Protein AF-A0A917G2N6-F1 (afdb_monomer)

Solvent-accessible surface area (backbone atoms only — not comparable to full-atom values): 6715 Å² total; per-residue (Å²): 136,83,85,80,80,82,81,55,69,66,61,52,52,50,52,52,50,52,54,51,48,50,51,52,58,74,59,59,48,90,64,76,80,54,59,70,58,30,43,68,67,53,48,27,62,74,70,71,50,55,70,68,60,51,50,56,48,73,67,39,89,88,47,63,62,48,65,92,86,46,75,30,26,40,42,70,51,46,55,42,47,49,60,66,76,42,73,59,52,79,81,73,37,91,81,58,61,68,66,67,62,52,58,62,70,57,84,130

pLDDT: mean 80.1, std 15.18, range [38.69, 97.69]

Organism: NCBI:txid1911548

Structure (mmCIF, N/CA/C/O backbone):
data_AF-A0A917G2N6-F1
#
_entry.id   AF-A0A917G2N6-F1
#
loop_
_atom_site.group_PDB
_atom_site.id
_atom_site.type_symbol
_atom_site.label_atom_id
_atom_site.label_alt_id
_atom_site.label_comp_id
_atom_site.label_asym_id
_atom_site.label_entity_id
_atom_site.label_seq_id
_atom_site.pdbx_PDB_ins_code
_atom_site.Cartn_x
_atom_site.Cartn_y
_atom_site.Cartn_z
_atom_site.occupancy
_atom_site.B_iso_or_equiv
_atom_site.auth_seq_id
_atom_site.auth_comp_id
_atom_site.auth_asym_id
_atom_site.auth_atom_id
_atom_site.pdbx_PDB_model_num
ATOM 1 N N . MET A 1 1 ? 30.198 -4.473 -51.205 1.00 38.69 1 MET A N 1
ATOM 2 C CA . MET A 1 1 ? 30.108 -5.479 -50.125 1.00 38.69 1 MET A CA 1
ATOM 3 C C . MET A 1 1 ? 28.800 -5.264 -49.388 1.00 38.69 1 MET A C 1
ATOM 5 O O . MET A 1 1 ? 28.558 -4.146 -48.959 1.00 38.69 1 MET A O 1
ATOM 9 N N . MET A 1 2 ? 27.953 -6.289 -49.297 1.00 42.75 2 MET A N 1
ATOM 10 C CA . MET A 1 2 ? 26.771 -6.292 -48.429 1.00 42.75 2 MET A CA 1
ATOM 11 C C . MET A 1 2 ? 27.174 -6.951 -47.110 1.00 42.75 2 MET A C 1
ATOM 13 O O . MET A 1 2 ? 27.600 -8.103 -47.112 1.00 42.75 2 MET A O 1
ATOM 17 N N . PHE A 1 3 ? 27.080 -6.212 -46.006 1.00 59.25 3 PHE A N 1
ATOM 18 C CA . PHE A 1 3 ? 27.220 -6.774 -44.666 1.00 59.25 3 PHE A CA 1
ATOM 19 C C . PHE A 1 3 ? 25.995 -7.651 -44.386 1.00 59.25 3 PHE A C 1
ATOM 21 O O . PHE A 1 3 ? 24.884 -7.143 -44.256 1.00 59.25 3 PHE A O 1
ATOM 28 N N . GLN A 1 4 ? 26.189 -8.968 -44.325 1.00 51.22 4 GLN A N 1
ATOM 29 C CA . GLN A 1 4 ? 25.181 -9.884 -43.800 1.00 51.22 4 GLN A CA 1
ATOM 30 C C . GLN A 1 4 ? 25.294 -9.882 -42.276 1.00 51.22 4 GLN A C 1
ATOM 32 O O . GLN A 1 4 ? 26.212 -10.470 -41.710 1.00 51.22 4 GLN A O 1
ATOM 37 N N . VAL A 1 5 ? 24.378 -9.179 -41.612 1.00 66.69 5 VAL A N 1
ATOM 38 C CA . VAL A 1 5 ? 24.200 -9.295 -40.163 1.00 66.69 5 VAL A CA 1
ATOM 39 C C . VAL A 1 5 ? 23.408 -10.576 -39.916 1.00 66.69 5 VAL A C 1
ATOM 41 O O . VAL A 1 5 ? 22.213 -10.634 -40.200 1.00 66.69 5 VAL A O 1
ATOM 44 N N . ASN A 1 6 ? 24.079 -11.622 -39.432 1.00 62.69 6 ASN A N 1
ATOM 45 C CA . ASN A 1 6 ? 23.399 -12.799 -38.899 1.00 62.69 6 ASN A CA 1
ATOM 46 C C . ASN A 1 6 ? 22.798 -12.418 -37.545 1.00 62.69 6 ASN A C 1
ATOM 48 O O . ASN A 1 6 ? 23.515 -12.269 -36.558 1.00 62.69 6 ASN A O 1
ATOM 52 N N . PHE A 1 7 ? 21.484 -12.213 -37.516 1.00 63.09 7 PHE A N 1
ATOM 53 C CA . PHE A 1 7 ? 20.746 -12.000 -36.279 1.00 63.09 7 PHE A CA 1
ATOM 54 C C . PHE A 1 7 ? 20.542 -13.350 -35.597 1.00 63.09 7 PHE A C 1
ATOM 56 O O . PHE A 1 7 ? 19.665 -14.113 -35.995 1.00 63.09 7 PHE A O 1
ATOM 63 N N . ASP A 1 8 ? 21.367 -13.648 -34.594 1.00 79.44 8 ASP A N 1
ATOM 64 C CA . ASP A 1 8 ? 21.149 -14.780 -33.697 1.00 79.44 8 ASP A CA 1
ATOM 65 C C . ASP A 1 8 ? 19.978 -14.452 -32.745 1.00 79.44 8 ASP A C 1
ATOM 67 O O . ASP A 1 8 ? 20.088 -13.526 -31.929 1.00 79.44 8 ASP A O 1
ATOM 71 N N . PRO A 1 9 ? 18.840 -15.167 -32.837 1.00 78.81 9 PRO A N 1
ATOM 72 C CA . PRO A 1 9 ? 17.681 -14.918 -31.986 1.00 78.81 9 PRO A CA 1
ATOM 73 C C . PRO A 1 9 ? 17.969 -15.104 -30.494 1.00 78.81 9 PRO A C 1
ATOM 75 O O . PRO A 1 9 ? 17.303 -14.477 -29.667 1.00 78.81 9 PRO A O 1
ATOM 78 N N . GLU A 1 10 ? 18.939 -15.948 -30.137 1.00 81.19 10 GLU A N 1
ATOM 79 C CA . GLU A 1 10 ? 19.245 -16.228 -28.735 1.00 81.19 10 GLU A CA 1
ATOM 80 C C . GLU A 1 10 ? 20.061 -15.090 -28.110 1.00 81.19 10 GLU A C 1
ATOM 82 O O . GLU A 1 10 ? 19.742 -14.631 -27.013 1.00 81.19 10 GLU A O 1
ATOM 87 N N . MET A 1 11 ? 21.002 -14.520 -28.868 1.00 79.75 11 MET A N 1
ATOM 88 C CA . MET A 1 11 ? 21.713 -13.296 -28.484 1.00 79.75 11 MET A CA 1
ATOM 89 C C . MET A 1 11 ? 20.744 -12.120 -28.284 1.00 79.75 11 MET A C 1
ATOM 91 O O . MET A 1 11 ? 20.858 -11.377 -27.313 1.00 79.75 11 MET A O 1
ATOM 95 N N . LEU A 1 12 ? 19.738 -11.972 -29.155 1.00 82.31 12 LEU A N 1
ATOM 96 C CA . LEU A 1 12 ? 18.715 -10.932 -29.002 1.00 82.31 12 LEU A CA 1
ATOM 97 C C . LEU A 1 12 ? 17.886 -11.122 -27.722 1.00 82.31 12 LEU A C 1
ATOM 99 O O . LEU A 1 12 ? 17.619 -10.157 -27.009 1.00 82.31 12 LEU A O 1
ATOM 103 N N . ARG A 1 13 ? 17.481 -12.359 -27.410 1.00 83.94 13 ARG A N 1
ATOM 104 C CA . ARG A 1 13 ? 16.753 -12.662 -26.167 1.00 83.94 13 ARG A CA 1
ATOM 105 C C . ARG A 1 13 ? 17.580 -12.351 -24.933 1.00 83.94 13 ARG A C 1
ATOM 107 O O . ARG A 1 13 ? 17.017 -11.870 -23.952 1.00 83.94 13 ARG A O 1
ATOM 114 N N . GLN A 1 14 ? 18.876 -12.636 -24.980 1.00 85.44 14 GLN A N 1
ATOM 115 C CA . GLN A 1 14 ? 19.784 -12.337 -23.887 1.00 85.44 14 GLN A CA 1
ATOM 116 C C . GLN A 1 14 ? 19.892 -10.825 -23.663 1.00 85.44 14 GLN A C 1
ATOM 118 O O . GLN A 1 14 ? 19.616 -10.375 -22.556 1.00 85.44 14 GLN A O 1
ATOM 123 N N . ILE A 1 15 ? 20.139 -10.047 -24.721 1.00 83.94 15 ILE A N 1
ATOM 124 C CA . ILE A 1 15 ? 20.204 -8.578 -24.647 1.00 83.94 15 ILE A CA 1
ATOM 125 C C . ILE A 1 15 ? 18.894 -7.999 -24.095 1.00 83.94 15 ILE A C 1
ATOM 127 O O . ILE A 1 15 ? 18.910 -7.169 -23.194 1.00 83.94 15 ILE A O 1
ATOM 131 N N . ILE A 1 16 ? 17.736 -8.473 -24.571 1.00 82.50 16 ILE A N 1
ATOM 132 C CA . ILE A 1 16 ? 16.434 -8.010 -24.066 1.00 82.50 16 ILE A CA 1
ATOM 133 C C . ILE A 1 16 ? 16.267 -8.330 -22.573 1.00 82.50 16 ILE A C 1
ATOM 135 O O . ILE A 1 16 ? 15.766 -7.495 -21.826 1.00 82.50 16 ILE A O 1
ATOM 139 N N . ARG A 1 17 ? 16.658 -9.528 -22.116 1.00 84.50 17 ARG A N 1
ATOM 140 C CA . ARG A 1 17 ? 16.567 -9.897 -20.692 1.00 84.50 17 ARG A CA 1
ATOM 141 C C . ARG A 1 17 ? 17.500 -9.066 -19.826 1.00 84.50 17 ARG A C 1
ATOM 143 O O . ARG A 1 17 ? 17.089 -8.674 -18.740 1.00 84.50 17 ARG A O 1
ATOM 150 N N . GLU A 1 18 ? 18.720 -8.821 -20.284 1.00 83.12 18 GLU A N 1
ATOM 151 C CA . GLU A 1 18 ? 19.714 -8.024 -19.565 1.00 83.12 18 GLU A CA 1
ATOM 152 C C . GLU A 1 18 ? 19.230 -6.581 -19.404 1.00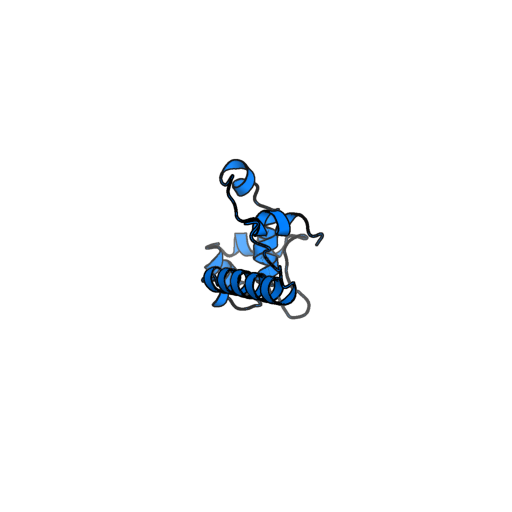 83.12 18 GLU A C 1
ATOM 154 O O . GLU A 1 18 ? 19.155 -6.094 -18.280 1.00 83.12 18 GLU A O 1
ATOM 159 N N . GLU A 1 19 ? 18.762 -5.949 -20.482 1.00 79.94 19 GLU A N 1
ATOM 160 C CA . GLU A 1 19 ? 18.206 -4.590 -20.442 1.00 79.94 19 GLU A CA 1
ATOM 161 C C . GLU A 1 19 ? 16.936 -4.507 -19.582 1.00 79.94 19 GLU A C 1
ATOM 163 O O . GLU A 1 19 ? 16.771 -3.581 -18.793 1.00 79.94 19 GLU A O 1
ATOM 168 N N . LEU A 1 20 ? 16.039 -5.499 -19.666 1.00 75.38 20 LEU A N 1
ATOM 169 C CA . LEU A 1 20 ? 14.855 -5.551 -18.800 1.00 75.38 20 LEU A CA 1
ATOM 170 C C . LEU A 1 20 ? 15.232 -5.713 -17.326 1.00 75.38 20 LEU A C 1
ATOM 172 O O . LEU A 1 20 ? 14.606 -5.089 -16.474 1.00 75.38 20 LEU A O 1
ATOM 176 N N . THR A 1 21 ? 16.231 -6.539 -17.022 1.00 75.69 21 THR A N 1
ATOM 177 C CA . THR A 1 21 ? 16.705 -6.749 -15.649 1.00 75.69 21 THR A CA 1
ATOM 178 C C . THR A 1 21 ? 17.350 -5.478 -15.112 1.00 75.69 21 THR A C 1
ATOM 180 O O . THR A 1 21 ? 16.979 -5.042 -14.031 1.00 75.69 21 THR A O 1
ATOM 183 N N . ALA A 1 22 ? 18.211 -4.825 -15.894 1.00 74.19 22 ALA A N 1
ATOM 184 C CA . ALA A 1 22 ? 18.833 -3.557 -15.526 1.00 74.19 22 ALA A CA 1
ATOM 185 C C . ALA A 1 22 ? 17.789 -2.457 -15.288 1.00 74.19 22 ALA A C 1
ATOM 187 O O . ALA A 1 22 ? 17.855 -1.756 -14.285 1.00 74.19 22 ALA A O 1
ATOM 188 N N . ILE A 1 23 ? 16.760 -2.361 -16.137 1.00 68.88 23 ILE A N 1
ATOM 189 C CA . ILE A 1 23 ? 15.641 -1.436 -15.917 1.00 68.88 23 ILE A CA 1
ATOM 190 C C . ILE A 1 23 ? 14.893 -1.788 -14.629 1.00 68.88 23 ILE A C 1
ATOM 192 O O . ILE A 1 23 ? 14.550 -0.890 -13.873 1.00 68.88 23 ILE A O 1
ATOM 196 N N . LEU A 1 24 ? 14.620 -3.065 -14.353 1.00 65.62 24 LEU A N 1
ATOM 197 C CA . LEU A 1 24 ? 13.937 -3.479 -13.121 1.00 65.62 24 LEU A CA 1
ATOM 198 C C . LEU A 1 24 ? 14.777 -3.210 -11.864 1.00 65.62 24 LEU A C 1
ATOM 200 O O . LEU A 1 24 ? 14.210 -2.850 -10.836 1.00 65.62 24 LEU A O 1
ATOM 204 N N . GLU A 1 25 ? 16.099 -3.348 -11.951 1.00 65.75 25 GLU A N 1
ATOM 205 C CA . GLU A 1 25 ? 17.051 -3.064 -10.874 1.00 65.75 25 GLU A CA 1
ATOM 206 C C . GLU A 1 25 ? 17.261 -1.556 -10.663 1.00 65.75 25 GLU A C 1
ATOM 208 O O . GLU A 1 25 ? 17.271 -1.093 -9.528 1.00 65.75 25 GLU A O 1
ATOM 213 N N . GLU A 1 26 ? 17.340 -0.750 -11.722 1.00 60.84 26 GLU A N 1
ATOM 214 C CA . GLU A 1 26 ? 17.381 0.718 -11.625 1.00 60.84 26 GLU A CA 1
ATOM 215 C C . GLU A 1 26 ? 16.039 1.304 -11.166 1.00 60.84 26 GLU A C 1
ATOM 217 O O . GLU A 1 26 ? 15.985 2.326 -10.480 1.00 60.84 26 GLU A O 1
ATOM 222 N N . GLN A 1 27 ? 14.937 0.642 -11.523 1.00 56.03 27 GLN A N 1
ATOM 223 C CA . GLN A 1 27 ? 13.593 0.917 -11.023 1.00 56.03 27 GLN A CA 1
ATOM 224 C C . GLN A 1 27 ? 13.311 0.186 -9.704 1.00 56.03 27 GLN A C 1
ATOM 226 O O . GLN A 1 27 ? 12.162 0.236 -9.250 1.00 56.03 27 GLN A O 1
ATOM 231 N N . ALA A 1 28 ? 14.308 -0.460 -9.071 1.00 50.91 28 ALA A N 1
ATOM 232 C CA . ALA A 1 28 ? 14.213 -0.957 -7.700 1.00 50.91 28 ALA A CA 1
ATOM 233 C C . ALA A 1 28 ? 14.156 0.250 -6.758 1.00 50.91 28 ALA A C 1
ATOM 235 O O . ALA A 1 28 ? 15.108 0.725 -6.149 1.00 50.91 28 ALA A O 1
ATOM 236 N N . ASN A 1 29 ? 12.959 0.802 -6.763 1.00 51.59 29 ASN A N 1
ATOM 237 C CA . ASN A 1 29 ? 12.480 1.992 -6.117 1.00 51.59 29 ASN A CA 1
ATOM 238 C C . ASN A 1 29 ? 12.710 1.847 -4.594 1.00 51.59 29 ASN A C 1
ATOM 240 O O . ASN A 1 29 ? 12.586 0.733 -4.080 1.00 51.59 29 ASN A O 1
ATOM 244 N N . PRO A 1 30 ? 12.900 2.930 -3.818 1.00 50.91 30 PRO A N 1
ATOM 245 C CA . PRO A 1 30 ? 12.859 2.934 -2.340 1.00 50.91 30 PRO A CA 1
ATOM 246 C C . PRO A 1 30 ? 11.596 2.314 -1.688 1.00 50.91 30 PRO A C 1
ATOM 248 O O . PRO A 1 30 ? 11.445 2.325 -0.473 1.00 50.91 30 PRO A O 1
ATOM 251 N N . TYR A 1 31 ? 10.678 1.766 -2.483 1.00 47.12 31 TYR A N 1
ATOM 252 C CA . TYR A 1 31 ? 9.505 1.004 -2.073 1.00 47.12 31 TYR A CA 1
ATOM 253 C C . TYR A 1 31 ? 9.862 -0.400 -1.558 1.00 47.12 31 TYR A C 1
ATOM 255 O O . TYR A 1 31 ? 9.019 -1.021 -0.917 1.00 47.12 31 TYR A O 1
ATOM 263 N N . TYR A 1 32 ? 11.081 -0.897 -1.810 1.00 52.59 32 TYR A N 1
ATOM 264 C CA . TYR A 1 32 ? 11.536 -2.211 -1.335 1.00 52.59 32 TYR A CA 1
ATOM 265 C C . TYR A 1 32 ? 11.671 -2.324 0.195 1.00 52.59 32 TYR A C 1
ATOM 267 O O . TYR A 1 32 ? 11.670 -3.441 0.704 1.00 52.59 32 TYR A O 1
ATOM 275 N N . ASP A 1 33 ? 11.707 -1.207 0.931 1.00 68.44 33 ASP A N 1
ATOM 276 C CA . ASP A 1 33 ? 11.694 -1.225 2.404 1.00 68.44 33 ASP A CA 1
ATOM 277 C C . ASP A 1 33 ? 10.277 -1.283 3.002 1.00 68.44 33 ASP A C 1
ATOM 279 O O . ASP A 1 33 ? 10.118 -1.403 4.219 1.00 68.44 33 ASP A O 1
ATOM 283 N N . LEU A 1 34 ? 9.224 -1.185 2.181 1.00 82.94 34 LEU A N 1
ATOM 284 C CA . LEU A 1 34 ? 7.859 -1.305 2.684 1.00 82.94 34 LEU A CA 1
ATOM 285 C C . LEU A 1 34 ? 7.508 -2.781 2.897 1.00 82.94 34 LEU A C 1
ATOM 287 O O . LEU A 1 34 ? 7.770 -3.611 2.022 1.00 82.94 34 LEU A O 1
ATOM 291 N N . PRO A 1 35 ? 6.866 -3.129 4.026 1.00 89.56 35 PRO A N 1
ATOM 292 C CA . PRO A 1 35 ? 6.402 -4.490 4.229 1.00 89.56 35 PRO A CA 1
ATOM 293 C C . PRO A 1 35 ? 5.395 -4.863 3.129 1.00 89.56 35 PRO A C 1
ATOM 295 O O . PRO A 1 35 ? 4.676 -3.996 2.628 1.00 89.56 35 PRO A O 1
ATOM 298 N N . PRO A 1 36 ? 5.282 -6.149 2.756 1.00 91.50 36 PRO A N 1
ATOM 299 C CA . PRO A 1 36 ? 4.317 -6.591 1.744 1.00 91.50 36 PRO A CA 1
ATOM 300 C C . PRO A 1 36 ? 2.860 -6.355 2.175 1.00 91.50 36 PRO A C 1
ATOM 302 O O . PRO A 1 36 ? 1.974 -6.191 1.337 1.00 91.50 36 PRO A O 1
ATOM 305 N N . LEU A 1 37 ? 2.620 -6.315 3.488 1.00 94.62 37 LE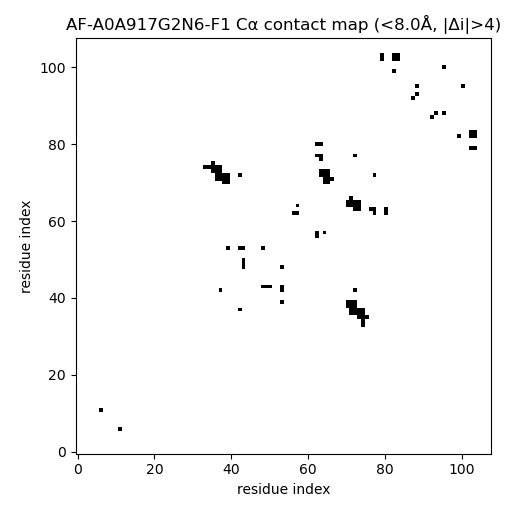U A N 1
ATOM 306 C CA . LEU A 1 37 ? 1.340 -6.006 4.109 1.00 94.62 37 LEU A CA 1
ATOM 307 C C . LEU A 1 37 ? 1.552 -4.875 5.115 1.00 94.62 37 LEU A C 1
ATOM 309 O O . LE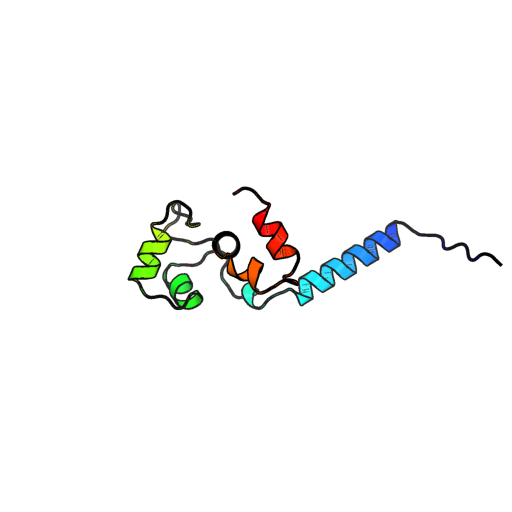U A 1 37 ? 2.311 -5.034 6.067 1.00 94.62 37 LEU A O 1
ATOM 313 N N . LEU A 1 38 ? 0.860 -3.758 4.922 1.00 95.19 38 LEU A N 1
ATOM 314 C CA . LEU A 1 38 ? 0.875 -2.630 5.844 1.00 95.19 38 LEU A CA 1
ATOM 315 C C . LEU A 1 38 ? -0.189 -2.820 6.920 1.00 95.19 38 LEU A C 1
ATOM 317 O O . LEU A 1 38 ? -1.332 -3.201 6.657 1.00 95.19 38 LEU A O 1
ATOM 321 N N . THR A 1 39 ? 0.167 -2.461 8.139 1.00 96.06 39 THR A N 1
ATOM 322 C CA . THR A 1 39 ? -0.769 -2.208 9.227 1.00 96.06 39 THR A CA 1
ATOM 323 C C . THR A 1 39 ? -1.435 -0.840 9.061 1.00 96.06 39 THR A C 1
ATOM 325 O O . THR 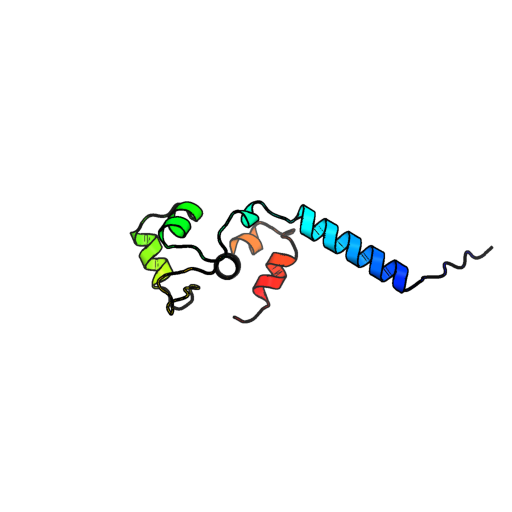A 1 39 ? -0.962 0.046 8.345 1.00 96.06 39 THR A O 1
ATOM 328 N N . ARG A 1 40 ? -2.517 -0.603 9.812 1.00 95.56 40 ARG A N 1
ATOM 329 C CA . ARG A 1 40 ? -3.159 0.722 9.900 1.00 95.56 40 ARG A CA 1
ATOM 330 C C . ARG A 1 40 ? -2.178 1.838 10.293 1.00 95.56 40 ARG A C 1
ATOM 332 O O . ARG A 1 40 ? -2.307 2.957 9.801 1.00 95.56 40 ARG A O 1
ATOM 339 N N . ASN A 1 41 ? -1.227 1.558 11.186 1.00 95.25 41 ASN A N 1
ATOM 340 C CA . ASN A 1 41 ? -0.258 2.556 11.644 1.00 95.25 41 ASN A CA 1
ATOM 341 C C . ASN A 1 41 ? 0.754 2.903 10.549 1.00 95.25 41 ASN A C 1
ATOM 343 O O . ASN A 1 41 ? 1.016 4.083 10.326 1.00 95.25 41 ASN A O 1
ATOM 347 N N . GLU A 1 42 ? 1.254 1.901 9.829 1.00 94.81 42 GLU A N 1
ATOM 348 C CA . GLU A 1 42 ? 2.169 2.110 8.704 1.00 94.81 42 GLU A CA 1
ATOM 349 C C . GLU A 1 42 ? 1.470 2.837 7.554 1.00 94.81 42 GLU A C 1
ATOM 351 O O . GLU A 1 42 ? 2.033 3.781 7.013 1.00 94.81 42 GLU A O 1
ATOM 356 N N . LEU A 1 43 ? 0.206 2.511 7.250 1.00 95.50 43 LEU A N 1
ATOM 357 C CA . LEU A 1 43 ? -0.600 3.258 6.277 1.00 95.50 43 LEU A CA 1
ATOM 358 C C . LEU A 1 43 ? -0.703 4.747 6.648 1.00 95.50 43 LEU A C 1
ATOM 360 O O . LEU A 1 43 ? -0.522 5.620 5.797 1.00 95.50 43 LEU A O 1
ATOM 364 N N . LYS A 1 44 ? -0.982 5.050 7.923 1.00 95.38 44 LYS A N 1
ATOM 365 C CA . LYS A 1 44 ? -1.061 6.434 8.418 1.00 95.38 44 LYS A CA 1
ATOM 366 C C . LYS A 1 44 ? 0.266 7.168 8.274 1.00 95.38 44 LYS A C 1
ATOM 368 O O . LYS A 1 44 ? 0.263 8.335 7.890 1.00 95.38 44 LYS A O 1
ATOM 373 N N . GLN A 1 45 ? 1.377 6.507 8.588 1.00 94.38 45 GLN A N 1
ATOM 374 C CA . GLN A 1 45 ? 2.715 7.082 8.451 1.00 94.38 45 GLN A CA 1
ATOM 375 C C . GLN A 1 45 ? 3.077 7.306 6.981 1.00 94.38 45 GLN A C 1
ATOM 377 O O . GLN A 1 45 ? 3.528 8.395 6.628 1.00 94.38 45 GLN A O 1
ATOM 382 N N . LEU A 1 46 ? 2.805 6.315 6.128 1.00 92.56 46 LEU A N 1
ATOM 383 C CA . LEU A 1 46 ? 3.074 6.343 4.695 1.00 92.56 46 LEU A CA 1
ATOM 384 C C . LEU A 1 46 ? 2.315 7.478 4.001 1.00 92.56 46 LEU A C 1
ATOM 386 O O . LEU A 1 46 ? 2.914 8.283 3.292 1.00 92.56 46 LEU A O 1
ATOM 390 N N . LEU A 1 47 ? 1.005 7.582 4.244 1.00 92.75 47 LEU A N 1
ATOM 391 C CA . LEU A 1 47 ? 0.150 8.600 3.623 1.00 92.75 47 LEU A CA 1
ATOM 392 C C . LEU A 1 47 ? 0.129 9.933 4.386 1.00 92.75 47 LEU A C 1
ATOM 394 O O . LEU A 1 47 ? -0.448 10.904 3.901 1.00 92.75 47 LEU A O 1
ATOM 398 N N . ARG A 1 48 ? 0.743 9.992 5.576 1.00 94.19 48 ARG A N 1
ATOM 399 C CA . ARG A 1 48 ? 0.730 11.146 6.495 1.00 94.19 48 ARG A CA 1
ATOM 400 C C . ARG A 1 48 ? -0.684 11.624 6.840 1.00 94.19 48 ARG A C 1
ATOM 402 O O . ARG A 1 48 ? -0.984 12.817 6.799 1.00 94.19 48 ARG A O 1
ATOM 409 N N . ILE A 1 49 ? -1.555 10.685 7.204 1.00 96.38 49 ILE A N 1
ATOM 410 C CA . ILE A 1 49 ? -2.962 10.947 7.537 1.00 96.38 49 ILE A CA 1
ATOM 411 C C . ILE A 1 49 ? -3.291 10.623 8.999 1.00 96.38 49 ILE A C 1
ATOM 413 O O . ILE A 1 49 ? -2.681 9.761 9.631 1.00 96.38 49 ILE A O 1
ATOM 417 N N . GLY A 1 50 ? -4.302 11.312 9.536 1.00 97.19 50 GLY A N 1
ATOM 418 C CA . GLY A 1 50 ? -4.843 11.054 10.872 1.00 97.19 50 GLY A CA 1
ATOM 419 C C . GLY A 1 50 ? -5.811 9.865 10.928 1.00 97.19 50 GLY A C 1
ATOM 420 O O . GLY A 1 50 ? -6.225 9.319 9.903 1.00 97.19 50 GLY A O 1
ATOM 421 N N . ASP A 1 51 ? -6.217 9.488 12.143 1.00 97.50 51 ASP A N 1
ATOM 422 C CA . ASP A 1 51 ? -7.082 8.326 12.396 1.00 97.50 51 ASP A CA 1
ATOM 423 C C . ASP A 1 51 ? -8.435 8.382 11.696 1.00 97.50 51 ASP A C 1
ATOM 425 O O . ASP A 1 51 ? -8.883 7.358 11.180 1.00 97.50 51 ASP A O 1
ATOM 429 N N . THR A 1 52 ? -9.062 9.558 11.640 1.00 97.69 52 THR A N 1
ATOM 430 C CA . THR A 1 52 ? -10.361 9.742 10.982 1.00 97.69 52 THR A CA 1
ATOM 431 C C . THR A 1 52 ? -10.275 9.389 9.501 1.00 97.69 52 THR A C 1
ATOM 433 O O . THR A 1 52 ? -11.044 8.568 9.013 1.00 97.69 52 THR A O 1
ATOM 436 N N . LYS A 1 53 ? -9.273 9.925 8.794 1.00 96.88 53 LYS A N 1
ATOM 437 C CA . LYS A 1 53 ? -9.080 9.661 7.361 1.00 96.88 53 LYS A CA 1
ATOM 438 C C . LYS A 1 53 ? -8.672 8.217 7.091 1.00 96.88 53 LYS A C 1
ATOM 440 O O . LYS A 1 53 ? -9.133 7.630 6.119 1.00 96.88 53 LYS A O 1
ATOM 445 N N . ALA A 1 54 ? -7.868 7.623 7.971 1.00 96.88 54 ALA A N 1
ATOM 446 C CA . ALA A 1 54 ? -7.549 6.203 7.880 1.00 96.88 54 ALA A CA 1
ATOM 447 C C . ALA A 1 54 ? -8.794 5.320 8.078 1.00 96.88 54 ALA A C 1
ATOM 449 O O . ALA A 1 54 ? -8.958 4.340 7.361 1.00 96.88 54 ALA A O 1
ATOM 450 N N . ALA A 1 55 ? -9.690 5.661 9.014 1.00 96.56 55 ALA A N 1
ATOM 451 C CA . ALA A 1 55 ? -10.946 4.934 9.209 1.00 96.56 55 ALA A CA 1
ATOM 452 C C . ALA A 1 55 ? -11.853 5.027 7.977 1.00 96.56 55 ALA A C 1
ATOM 454 O O . ALA A 1 55 ? -12.365 4.006 7.528 1.00 96.56 55 ALA A O 1
ATOM 455 N N . GLU A 1 56 ? -12.009 6.233 7.426 1.00 96.94 56 GLU A N 1
ATOM 456 C CA . GLU A 1 56 ? -12.790 6.468 6.210 1.00 96.94 56 GLU A CA 1
ATOM 457 C C . GLU A 1 56 ? -12.252 5.645 5.033 1.00 96.94 56 GLU A C 1
ATOM 459 O O . GLU A 1 56 ? -13.028 4.962 4.374 1.00 96.94 56 GLU A O 1
ATOM 464 N N . LEU A 1 57 ? -10.932 5.648 4.800 1.00 95.44 57 LEU A N 1
ATOM 465 C CA . LEU A 1 57 ? -10.309 4.866 3.726 1.00 95.44 57 LEU A CA 1
ATOM 466 C C . LEU A 1 57 ? -10.503 3.359 3.914 1.00 95.44 57 LEU A C 1
ATOM 468 O O . LEU A 1 57 ? -10.940 2.686 2.991 1.00 95.44 57 LEU A O 1
ATOM 472 N N . LEU A 1 58 ? -10.235 2.832 5.110 1.00 95.31 58 LEU A N 1
ATOM 473 C CA . LEU A 1 58 ? -10.362 1.396 5.395 1.00 95.31 58 LEU A CA 1
ATOM 474 C C . LEU A 1 58 ? -11.816 0.894 5.372 1.00 95.31 58 LEU A C 1
ATOM 476 O O . LEU A 1 58 ? -12.052 -0.311 5.254 1.00 95.31 58 LEU A O 1
ATOM 480 N N . GLY A 1 59 ? -12.782 1.802 5.520 1.00 94.44 59 GLY A N 1
ATOM 481 C CA . GLY A 1 59 ? -14.213 1.515 5.440 1.00 94.44 59 GLY A CA 1
ATOM 482 C C . GLY A 1 59 ? -14.781 1.537 4.022 1.00 94.44 59 GLY A C 1
ATOM 483 O O . GLY A 1 59 ? -15.927 1.136 3.833 1.00 94.44 59 GLY A O 1
ATOM 484 N N . ARG A 1 60 ? -14.014 1.994 3.028 1.00 94.75 60 ARG A N 1
ATOM 485 C CA . ARG A 1 60 ? -14.449 1.976 1.632 1.00 94.75 60 ARG A CA 1
ATOM 486 C C . ARG A 1 60 ? -14.528 0.546 1.102 1.00 94.75 60 ARG A C 1
ATOM 488 O O . ARG A 1 60 ? -13.668 -0.284 1.393 1.00 94.75 60 ARG A O 1
ATOM 495 N N . GLU A 1 61 ? -15.552 0.290 0.296 1.00 92.00 61 GLU A N 1
ATOM 496 C CA . GLU A 1 61 ? -15.796 -1.015 -0.325 1.00 92.00 61 GLU A CA 1
ATOM 497 C C . GLU A 1 61 ? -14.719 -1.367 -1.362 1.00 92.00 61 GLU A C 1
ATOM 499 O O . GLU A 1 61 ? -14.298 -2.514 -1.454 1.00 92.00 61 GLU A O 1
ATOM 504 N N . ASP A 1 62 ? -14.218 -0.362 -2.083 1.00 92.75 62 ASP A N 1
ATOM 505 C CA . ASP A 1 62 ? -13.217 -0.493 -3.143 1.00 92.75 62 ASP A CA 1
ATOM 506 C C . ASP A 1 62 ? -11.763 -0.456 -2.642 1.00 92.75 62 ASP A C 1
ATOM 508 O O . ASP A 1 62 ? -10.835 -0.628 -3.431 1.00 92.75 62 ASP A O 1
ATOM 512 N N . PHE A 1 63 ? -11.538 -0.194 -1.349 1.00 94.94 63 PHE A N 1
ATOM 513 C CA . PHE A 1 63 ? -10.189 -0.049 -0.804 1.00 94.94 63 PHE A CA 1
ATOM 514 C C . PHE A 1 63 ? -9.574 -1.421 -0.473 1.00 94.94 63 PHE A C 1
ATOM 516 O O . PHE A 1 63 ? -10.227 -2.247 0.176 1.00 94.94 63 PHE A O 1
ATOM 523 N N . PRO A 1 64 ? -8.311 -1.680 -0.869 1.00 94.31 64 PRO A N 1
ATOM 524 C CA . PRO A 1 64 ? -7.694 -2.996 -0.742 1.00 94.31 64 PRO A CA 1
ATOM 525 C C . PRO A 1 64 ? -7.343 -3.303 0.717 1.00 94.31 64 PRO A C 1
ATOM 527 O O . PRO A 1 64 ? -6.277 -2.940 1.211 1.00 94.31 64 PRO A O 1
ATOM 530 N N . VAL A 1 65 ? -8.242 -3.991 1.417 1.00 96.00 65 VAL A N 1
ATOM 531 C CA . VAL A 1 65 ? -8.018 -4.474 2.785 1.00 96.00 65 VAL A CA 1
ATOM 532 C C . VAL A 1 65 ? -8.176 -5.982 2.814 1.00 96.00 65 VAL A C 1
ATOM 534 O O . VAL A 1 65 ? -9.235 -6.510 2.479 1.00 96.00 65 VAL A O 1
ATOM 537 N N . PHE A 1 66 ? -7.141 -6.655 3.292 1.00 95.00 66 PHE A N 1
ATOM 538 C CA . PHE A 1 66 ? -7.175 -8.061 3.648 1.00 95.00 66 PHE A CA 1
ATOM 539 C C . PHE A 1 66 ? -7.782 -8.195 5.046 1.00 95.00 66 PHE A C 1
ATOM 541 O O . PHE A 1 66 ? -7.155 -7.771 6.020 1.00 95.00 66 PHE A O 1
ATOM 548 N N . ARG A 1 67 ? -9.017 -8.713 5.135 1.00 93.38 67 ARG A N 1
ATOM 549 C CA . ARG A 1 67 ? -9.826 -8.741 6.374 1.00 93.38 67 ARG A CA 1
ATOM 550 C C . ARG A 1 67 ? -9.776 -10.083 7.103 1.00 93.38 67 ARG A C 1
ATOM 552 O O . ARG A 1 67 ? -10.081 -10.159 8.289 1.00 93.38 67 ARG A O 1
ATOM 559 N N . GLU A 1 68 ? -9.361 -11.132 6.411 1.00 92.50 68 GLU A N 1
ATOM 560 C CA . GLU A 1 68 ? -9.360 -12.517 6.872 1.00 92.50 68 GLU A CA 1
ATOM 561 C C . GLU A 1 68 ? -8.283 -12.780 7.937 1.00 92.50 68 GLU A C 1
ATOM 563 O O . GLU A 1 68 ? -8.419 -13.711 8.727 1.00 92.50 68 GLU A O 1
ATOM 568 N N . ALA A 1 69 ? -7.242 -11.942 7.998 1.00 87.62 69 ALA A N 1
ATOM 569 C CA . ALA A 1 69 ? -6.160 -12.033 8.983 1.00 87.62 69 ALA A CA 1
ATOM 570 C C . ALA A 1 69 ? -5.986 -10.764 9.845 1.00 87.62 69 ALA A C 1
ATOM 572 O O . ALA A 1 69 ? -4.945 -10.584 10.476 1.00 87.62 69 ALA A O 1
ATOM 573 N N . GLY A 1 70 ? -6.977 -9.865 9.876 1.00 90.00 70 GLY A N 1
ATOM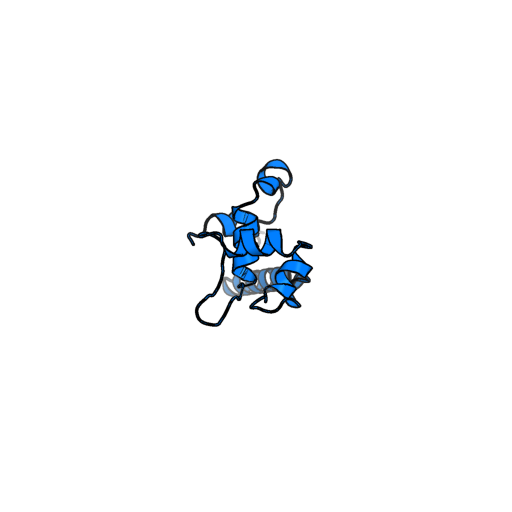 574 C CA . GLY A 1 70 ? -6.906 -8.580 10.585 1.00 90.00 70 GLY A CA 1
ATOM 575 C C . GLY A 1 70 ? -7.242 -7.401 9.676 1.00 90.00 70 GLY A C 1
ATOM 576 O O . GLY A 1 70 ? -7.935 -7.572 8.692 1.00 90.00 70 GLY A O 1
ATOM 577 N N . VAL A 1 71 ? -6.783 -6.188 9.996 1.00 92.88 71 VAL A N 1
ATOM 578 C CA . VAL A 1 71 ? -6.889 -5.032 9.084 1.00 92.88 71 VAL A CA 1
ATOM 579 C C . VAL A 1 71 ? -5.510 -4.780 8.494 1.00 92.88 71 VAL A C 1
ATOM 581 O O . VAL A 1 71 ? -4.728 -3.995 9.037 1.00 92.88 71 VAL A O 1
ATOM 584 N N . LEU A 1 72 ? -5.211 -5.508 7.420 1.00 96.31 72 LEU A N 1
ATOM 585 C CA . LEU A 1 72 ? -3.942 -5.443 6.700 1.00 96.31 72 LEU A CA 1
ATOM 586 C C . LEU A 1 72 ? -4.173 -4.936 5.278 1.00 96.31 72 LEU A C 1
ATOM 588 O O . LEU A 1 72 ? -5.212 -5.198 4.678 1.00 96.31 72 LEU A O 1
ATOM 592 N N . ILE A 1 73 ? -3.213 -4.191 4.744 1.00 96.25 73 ILE A N 1
ATOM 593 C CA . ILE A 1 73 ? -3.312 -3.545 3.437 1.00 96.25 73 ILE A CA 1
ATOM 594 C C . ILE A 1 73 ? -2.179 -4.083 2.561 1.00 96.25 73 ILE A C 1
ATOM 596 O O . ILE A 1 73 ? -1.020 -3.790 2.854 1.00 96.25 73 ILE A O 1
ATOM 600 N N . PRO A 1 74 ? -2.469 -4.853 1.500 1.00 95.00 74 PRO A N 1
ATOM 601 C CA . PRO A 1 74 ? -1.449 -5.264 0.542 1.00 95.00 74 PRO A CA 1
ATOM 602 C C . PRO A 1 74 ? -0.822 -4.054 -0.146 1.00 95.00 74 PRO A C 1
ATOM 604 O O . PRO A 1 74 ? -1.516 -3.241 -0.761 1.00 95.00 74 PRO A O 1
ATOM 607 N N . THR A 1 75 ? 0.493 -3.907 0.003 1.00 92.88 75 THR A N 1
ATOM 608 C CA . THR A 1 75 ? 1.239 -2.716 -0.431 1.00 92.88 75 THR A CA 1
ATOM 609 C C . THR A 1 75 ? 1.168 -2.521 -1.940 1.00 92.88 75 THR A C 1
ATOM 611 O O . THR A 1 75 ? 0.970 -1.407 -2.424 1.00 92.88 75 THR A O 1
ATOM 614 N N . ASP A 1 76 ? 1.267 -3.609 -2.695 1.00 89.44 76 ASP A N 1
ATOM 615 C CA . ASP A 1 76 ? 1.146 -3.604 -4.148 1.00 89.44 76 ASP A CA 1
ATOM 616 C C . ASP A 1 76 ? -0.250 -3.144 -4.602 1.00 89.44 76 ASP A C 1
ATOM 618 O O . ASP A 1 76 ? -0.366 -2.302 -5.498 1.00 89.44 76 ASP A O 1
ATOM 622 N N . LEU A 1 77 ? -1.309 -3.634 -3.949 1.00 91.75 77 LEU A N 1
ATOM 623 C CA . LEU A 1 77 ? -2.684 -3.247 -4.260 1.00 91.75 77 LEU A CA 1
ATOM 624 C C . LEU A 1 77 ? -2.985 -1.809 -3.843 1.00 91.75 77 LEU A C 1
ATOM 626 O O . LEU A 1 77 ? -3.684 -1.111 -4.576 1.00 91.75 77 LEU A O 1
ATOM 630 N N . LEU A 1 78 ? -2.433 -1.333 -2.723 1.00 92.94 78 LEU A N 1
ATOM 631 C CA . LEU A 1 78 ? -2.559 0.063 -2.300 1.00 92.94 78 LEU A CA 1
ATOM 632 C C . LEU A 1 78 ? -2.059 1.014 -3.389 1.00 92.94 78 LEU A C 1
ATOM 634 O O . LEU A 1 78 ? -2.767 1.946 -3.769 1.00 92.94 78 LEU A O 1
ATOM 638 N N . PHE A 1 79 ? -0.857 0.779 -3.918 1.00 88.25 79 PHE A N 1
ATOM 639 C CA . PHE A 1 79 ? -0.298 1.653 -4.947 1.00 88.25 79 PHE A CA 1
ATOM 640 C C . PHE A 1 79 ? -1.083 1.586 -6.256 1.00 88.25 79 PHE A C 1
ATOM 642 O O . PHE A 1 7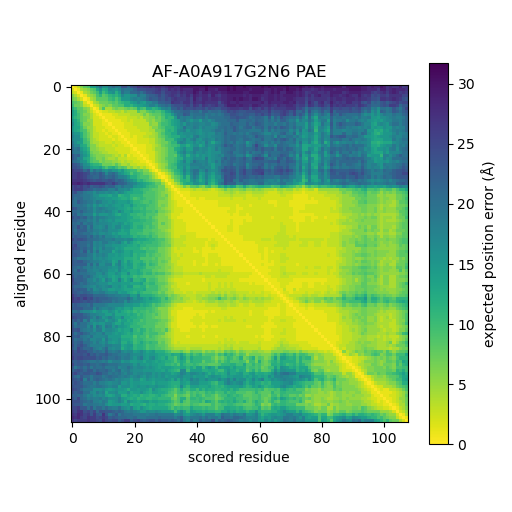9 ? -1.344 2.630 -6.856 1.00 88.25 79 PHE A O 1
ATOM 649 N N . ARG A 1 80 ? -1.541 0.397 -6.668 1.00 86.81 80 ARG A N 1
ATOM 650 C CA . ARG A 1 80 ? -2.444 0.268 -7.825 1.00 86.81 80 ARG A CA 1
ATOM 651 C C . ARG A 1 80 ? -3.732 1.057 -7.616 1.00 86.81 80 ARG A C 1
ATOM 653 O O . ARG A 1 80 ? -4.123 1.823 -8.494 1.00 86.81 80 ARG A O 1
ATOM 660 N N . TRP A 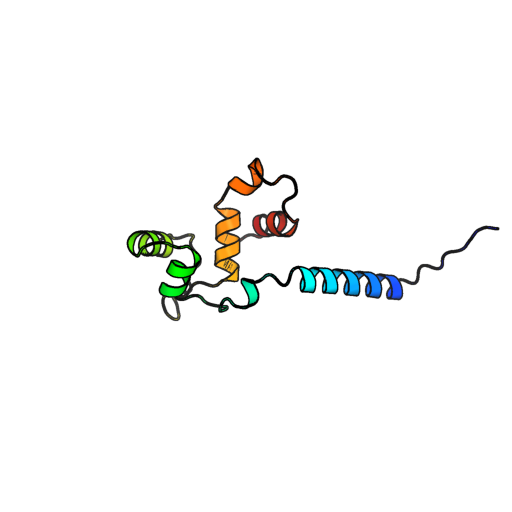1 81 ? -4.347 0.921 -6.443 1.00 91.06 81 TRP A N 1
ATOM 661 C CA . TRP A 1 81 ? -5.569 1.630 -6.094 1.00 91.06 81 TRP A CA 1
ATOM 662 C C . TRP A 1 81 ? -5.367 3.150 -6.141 1.00 91.06 81 TRP A C 1
ATOM 664 O O . TRP A 1 81 ? -6.183 3.842 -6.747 1.00 91.06 81 TRP A O 1
ATOM 674 N N . ILE A 1 82 ? -4.256 3.675 -5.605 1.00 88.62 82 ILE A N 1
ATOM 675 C CA . ILE A 1 82 ? -3.925 5.111 -5.670 1.00 88.62 82 ILE A CA 1
ATOM 676 C C . ILE A 1 82 ? -3.847 5.584 -7.125 1.00 88.62 82 ILE A C 1
ATOM 678 O O . ILE A 1 82 ? -4.431 6.609 -7.471 1.00 88.62 82 ILE A O 1
ATOM 682 N N . VAL A 1 83 ? -3.158 4.840 -7.992 1.00 84.75 83 VAL A N 1
ATOM 683 C CA . VAL A 1 83 ? -3.007 5.191 -9.415 1.00 84.75 83 VAL A CA 1
ATOM 684 C C . VAL A 1 83 ? -4.350 5.161 -10.149 1.00 84.75 83 VAL A C 1
ATOM 686 O O . VAL A 1 83 ? -4.609 6.014 -10.994 1.00 84.75 83 VAL A O 1
ATOM 689 N N . GLN A 1 84 ? -5.223 4.209 -9.825 1.00 84.88 84 GLN A N 1
ATOM 690 C CA . GLN A 1 84 ? -6.558 4.112 -10.419 1.00 84.88 84 GLN A CA 1
ATOM 691 C C . GLN A 1 84 ? -7.499 5.227 -9.937 1.00 84.88 84 GLN A C 1
ATOM 693 O O . GLN A 1 84 ? -8.323 5.708 -10.710 1.00 84.88 84 GLN A O 1
ATOM 698 N N . HIS A 1 85 ? -7.349 5.674 -8.68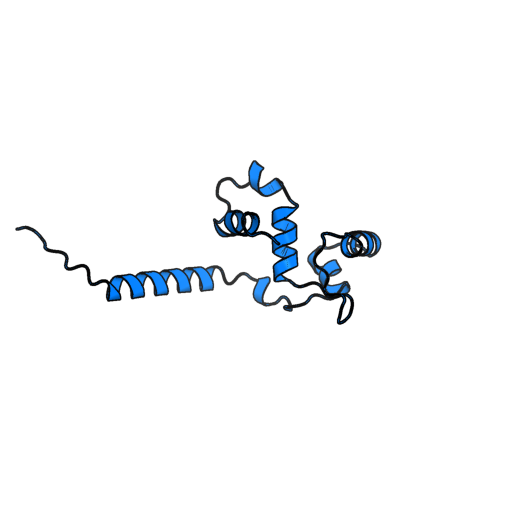8 1.00 86.19 85 HIS A N 1
ATOM 699 C CA . HIS A 1 85 ? -8.240 6.648 -8.050 1.00 86.19 85 HIS A CA 1
ATOM 700 C C . HIS A 1 85 ? -7.679 8.077 -8.018 1.00 86.19 85 HIS A C 1
ATOM 702 O O . HIS A 1 85 ? -8.265 8.958 -7.386 1.00 86.19 85 HIS A O 1
ATOM 708 N N . THR A 1 86 ? -6.570 8.339 -8.717 1.00 82.31 86 THR A N 1
ATOM 709 C CA . THR A 1 86 ? -6.021 9.688 -8.900 1.00 82.31 86 THR A CA 1
ATOM 710 C C . THR A 1 86 ? -5.906 10.034 -10.383 1.00 82.31 86 THR A C 1
ATOM 712 O O . THR A 1 86 ? -5.149 9.439 -11.140 1.00 82.31 86 THR A O 1
ATOM 715 N N . THR A 1 87 ? -6.633 11.065 -10.814 1.00 73.00 87 THR A N 1
ATOM 716 C CA . THR A 1 87 ? -6.604 11.570 -12.202 1.00 73.00 87 THR A CA 1
ATOM 717 C C . THR A 1 87 ? -5.462 12.560 -12.453 1.00 73.00 87 THR A C 1
ATOM 719 O O . THR A 1 87 ? -5.340 13.132 -13.537 1.00 73.00 87 THR A O 1
ATOM 722 N N . TRP A 1 88 ? -4.612 12.800 -11.447 1.00 76.69 88 TRP A N 1
ATOM 723 C CA . TRP A 1 88 ? -3.555 13.808 -11.515 1.00 76.69 88 TRP A CA 1
ATOM 724 C C . TRP A 1 88 ? -2.518 13.480 -12.595 1.00 76.69 88 TRP A C 1
ATOM 726 O O . TRP A 1 88 ? -2.120 14.372 -13.344 1.00 76.69 88 TRP A O 1
ATOM 736 N N . ILE A 1 89 ? -2.130 12.206 -12.720 1.00 69.19 89 ILE A N 1
ATOM 737 C CA . ILE A 1 89 ? -1.133 11.753 -13.702 1.00 69.19 89 ILE A CA 1
ATOM 738 C C . ILE A 1 89 ? -1.557 12.084 -15.137 1.00 69.19 89 ILE A C 1
ATOM 740 O O . ILE A 1 89 ? -0.716 12.515 -15.922 1.00 69.19 89 ILE A O 1
ATOM 744 N N . ASP A 1 90 ? -2.845 11.960 -15.460 1.00 68.44 90 ASP A N 1
ATOM 745 C CA . ASP A 1 90 ? -3.359 12.194 -16.817 1.00 68.44 90 ASP A CA 1
ATOM 746 C C . ASP A 1 90 ? -3.156 13.624 -17.299 1.00 68.44 90 ASP A C 1
ATOM 748 O O . ASP A 1 90 ? -2.905 13.862 -18.477 1.00 68.44 90 ASP A O 1
ATOM 752 N N . HIS A 1 91 ? -3.247 14.575 -16.374 1.00 70.44 91 HIS A N 1
ATOM 753 C CA . HIS A 1 91 ? -3.201 15.996 -16.691 1.00 70.44 91 HIS A CA 1
ATOM 754 C C . HIS A 1 91 ? -1.804 16.595 -16.501 1.00 70.44 91 HIS A C 1
ATOM 756 O O . HIS A 1 91 ? -1.500 17.628 -17.089 1.00 70.44 91 HIS A O 1
ATOM 762 N N . ASN A 1 92 ? -0.953 15.963 -15.684 1.00 75.75 92 ASN A N 1
ATOM 763 C CA . ASN A 1 92 ? 0.293 16.572 -15.210 1.00 75.75 92 ASN A CA 1
ATOM 764 C C . ASN A 1 92 ? 1.554 15.764 -15.547 1.00 75.75 92 ASN A C 1
ATOM 766 O O . ASN A 1 92 ? 2.659 16.278 -15.387 1.00 75.75 92 ASN A O 1
ATOM 770 N N . SER A 1 93 ? 1.428 14.517 -16.015 1.00 68.94 93 SER A N 1
ATOM 771 C CA . SER A 1 93 ? 2.575 13.660 -16.333 1.00 68.94 93 SER A CA 1
ATOM 772 C C . SER A 1 93 ? 2.424 12.995 -17.712 1.00 68.94 93 SER A C 1
ATOM 774 O O . SER A 1 93 ? 2.172 11.792 -17.812 1.00 68.94 93 SER A O 1
ATOM 776 N N . PRO A 1 94 ? 2.604 13.755 -18.812 1.00 66.00 94 PRO A N 1
ATOM 777 C CA . PRO A 1 94 ? 2.473 13.224 -20.175 1.00 66.00 94 PRO A CA 1
ATOM 778 C C . PRO A 1 94 ? 3.480 12.099 -20.485 1.00 66.00 94 PRO A C 1
ATOM 780 O O . PRO A 1 94 ? 3.183 11.199 -21.271 1.00 66.00 94 PRO A O 1
ATOM 783 N N . ASN A 1 95 ? 4.633 12.108 -19.804 1.00 67.31 95 ASN A N 1
ATOM 784 C CA . ASN A 1 95 ? 5.696 11.106 -19.917 1.00 67.31 95 ASN A CA 1
ATOM 785 C C . ASN A 1 95 ? 5.706 10.104 -18.748 1.00 67.31 95 ASN A C 1
ATOM 787 O O . ASN A 1 95 ? 6.750 9.519 -18.462 1.00 67.31 95 ASN A O 1
ATOM 791 N N . ALA A 1 96 ? 4.584 9.920 -18.041 1.00 67.69 96 ALA A N 1
ATOM 792 C CA . ALA A 1 96 ? 4.508 8.937 -16.964 1.00 67.69 96 ALA A CA 1
ATOM 793 C C . ALA A 1 96 ? 4.976 7.550 -17.458 1.00 67.69 96 ALA A C 1
ATOM 795 O O . ALA A 1 96 ? 4.552 7.124 -18.543 1.00 67.69 96 ALA A O 1
ATOM 796 N N . PRO A 1 97 ? 5.813 6.837 -16.676 1.00 68.31 97 PRO A N 1
ATOM 797 C CA . PRO A 1 97 ? 6.271 5.494 -17.011 1.00 68.31 97 PRO A CA 1
ATOM 798 C C . PRO A 1 97 ? 5.125 4.580 -17.447 1.00 68.31 97 PRO A C 1
ATOM 800 O O . PRO A 1 97 ? 4.038 4.603 -16.860 1.00 68.31 97 PRO A O 1
ATOM 803 N N . LEU A 1 98 ? 5.374 3.745 -18.464 1.00 67.31 98 LEU A N 1
ATOM 804 C CA . LEU A 1 98 ? 4.361 2.859 -19.054 1.00 67.31 98 LEU A CA 1
ATOM 805 C C . LEU A 1 98 ? 3.686 1.967 -17.999 1.00 67.31 98 LEU A C 1
ATOM 807 O O . LEU A 1 98 ? 2.500 1.673 -18.112 1.00 67.31 98 LEU A O 1
ATOM 811 N N . VAL A 1 99 ? 4.414 1.629 -16.932 1.00 70.50 99 VAL A N 1
ATOM 812 C CA . VAL A 1 99 ? 3.926 0.896 -15.757 1.00 70.50 99 VAL A CA 1
ATOM 813 C C . VAL A 1 99 ? 2.616 1.481 -15.210 1.00 70.50 99 VAL A C 1
ATOM 815 O O . VAL A 1 99 ? 1.669 0.733 -14.988 1.00 70.50 99 VAL A O 1
ATOM 818 N N . TYR A 1 100 ? 2.492 2.806 -15.086 1.00 71.69 100 TYR A N 1
ATOM 819 C CA . TYR A 1 100 ? 1.267 3.450 -14.588 1.00 71.69 100 TYR A CA 1
ATOM 820 C C . TYR A 1 100 ? 0.090 3.329 -15.562 1.00 71.69 100 TYR A C 1
ATOM 822 O O . TYR A 1 100 ? -1.068 3.247 -15.147 1.00 71.69 100 TYR A O 1
ATOM 830 N N . LYS A 1 101 ? 0.373 3.303 -16.870 1.00 70.38 101 LYS A N 1
ATOM 831 C CA . LYS A 1 101 ? -0.647 3.076 -17.904 1.00 70.38 101 LYS A CA 1
ATOM 832 C C . LYS A 1 101 ? -1.124 1.623 -17.882 1.00 70.38 101 LYS A C 1
ATOM 834 O O . LYS A 1 101 ? -2.320 1.388 -18.005 1.00 70.38 101 LYS A O 1
ATOM 839 N N . LEU A 1 102 ? -0.214 0.673 -17.663 1.00 70.94 102 LEU A N 1
ATOM 840 C CA . LEU A 1 102 ? -0.524 -0.756 -17.567 1.00 70.94 102 LEU A CA 1
ATOM 841 C C . LEU A 1 102 ? -1.306 -1.095 -16.291 1.00 70.94 102 LEU A C 1
ATOM 843 O O . LEU A 1 102 ? -2.292 -1.821 -16.362 1.00 70.94 102 LEU A O 1
ATOM 847 N N . MET A 1 103 ? -0.946 -0.514 -15.141 1.00 72.75 103 MET A N 1
ATOM 848 C CA . MET A 1 103 ? -1.648 -0.735 -13.864 1.0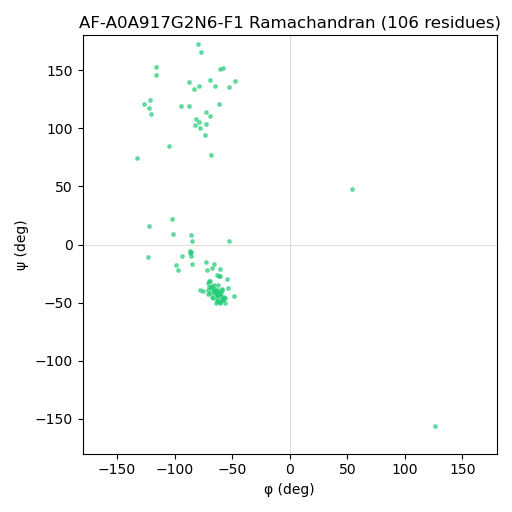0 72.75 103 MET A CA 1
ATOM 849 C C . MET A 1 103 ? -3.127 -0.308 -13.881 1.00 72.75 103 MET A C 1
ATOM 851 O O . MET A 1 103 ? -3.915 -0.803 -13.077 1.00 72.75 103 MET A O 1
ATOM 855 N N . ARG A 1 104 ? -3.531 0.578 -14.802 1.00 69.19 104 ARG A N 1
ATOM 856 C CA . ARG A 1 104 ? -4.941 0.961 -14.999 1.00 69.19 104 ARG A CA 1
ATOM 857 C C . ARG A 1 104 ? -5.736 0.036 -15.917 1.00 69.19 104 ARG A C 1
ATOM 859 O O . ARG A 1 104 ? -6.956 0.114 -15.918 1.00 69.19 104 ARG A O 1
ATOM 866 N N . GLN A 1 105 ? -5.071 -0.801 -16.706 1.00 64.50 105 GLN A N 1
ATOM 867 C CA . GLN A 1 105 ? -5.727 -1.664 -17.696 1.00 64.50 105 GLN A CA 1
ATOM 868 C C . GLN A 1 105 ? -6.036 -3.067 -17.157 1.00 64.50 105 GLN A C 1
ATOM 870 O O . GLN A 1 105 ? -6.739 -3.827 -17.817 1.00 64.50 105 GLN A O 1
ATOM 875 N N . VAL A 1 106 ? -5.518 -3.421 -15.977 1.00 57.00 106 VAL A N 1
ATOM 876 C CA . VAL A 1 106 ? -5.738 -4.736 -15.364 1.00 57.00 106 VAL A CA 1
ATOM 877 C C . VAL A 1 106 ? -7.023 -4.694 -14.527 1.00 57.00 106 VAL A C 1
ATOM 879 O O . VAL A 1 106 ? -7.081 -3.892 -13.593 1.00 57.00 106 VAL A O 1
ATOM 882 N N . PRO A 1 107 ? -8.044 -5.515 -14.843 1.00 53.66 107 PRO A N 1
ATOM 883 C CA . PRO A 1 107 ? -9.239 -5.617 -14.014 1.00 53.66 107 PRO A CA 1
ATOM 884 C C . PRO A 1 107 ? -8.877 -6.192 -12.638 1.00 53.66 107 PRO A C 1
ATOM 886 O O . PRO A 1 107 ? -8.059 -7.112 -12.548 1.00 53.66 107 PRO A O 1
ATOM 889 N N . THR A 1 108 ? -9.448 -5.590 -11.596 1.00 53.31 108 THR A N 1
ATOM 890 C CA . THR A 1 108 ? -9.295 -5.965 -10.184 1.00 53.31 108 THR A CA 1
ATOM 891 C C . THR A 1 108 ? -9.958 -7.295 -9.861 1.00 53.31 108 THR A C 1
ATOM 893 O O . THR A 1 108 ? -11.039 -7.569 -10.430 1.00 53.31 108 THR A O 1
#

Secondary structure (DSSP, 8-state):
--------HHHHHHHHHHHHHHHHHHT--GGGGS-SEEEHHHHHHHHT--HHHHHHHHT-TTS--B-TTSSEEEHHHHHHHHHHS--HHHHH-TT--HHHHHHTTS--

Nearest PDB structures (foldseek):
  1mj9-assembly1_A  TM=5.232E-01  e=3.859E+00  Saccharomyces cerevisiae
  3mcz-assembly1_B  TM=3.990E-01  e=2.273E+00  Burkholderia thailandensis E264
  5c8d-assembly2_E  TM=4.257E-01  e=7.001E+00  Thermus thermophilus HB27

Radius of gyration: 20.09 Å; Cα contacts (8 Å, |Δi|>4): 60; chains: 1; bounding box: 46×33×62 Å

Foldseek 3Di:
DDDDDPDDVVVVVVVVVVVVVVVVVVVPDPCVPPDQKDDLVRVCVVVVHDPVVSVVQLPDPPAAADPVVHGIHGPVVNVLVCLLPDCCCVPPPPPPPVVSVVSNVDDD

Sequence (108 aa):
MMFQVNFDPEMLRQIIREELTAILEEQANPYYDLPPLLTRNELKQLLRIGDTKAAELLGREDFPVFREAGVLIPTDLLFRWIVQHTTWIDHNSPNAPLVYKLMRQVPT

Mean predicted aligned error: 10.98 Å